Protein AF-A0A1F5AEB3-F1 (afdb_monomer)

Nearest PDB structures (foldseek):
  6hse-assembly1_A  TM=8.095E-01  e=5.120E-07  Streptomyces venezuelae ATCC 10712
  2y75-assembly1_E  TM=8.278E-01  e=8.380E-07  Bacillus subtilis
  6y45-assembly2_D  TM=7.841E-01  e=9.479E-07  Streptomyces venezuelae ATCC 10712
  4hf0-assembly1_A  TM=8.170E-01  e=9.843E-06  Escherichia coli K-12
  4chu-assembly1_A  TM=8.906E-01  e=1.087E-04  Escherichia coli K-12

pLDDT: mean 83.23, std 17.86, range [37.88, 97.69]

Secondary structure (DSSP, 8-state):
--HHHHHHHHT--HHHHHHHHHHHHHTTSEEEE-STT-EEEESS-TTS-BHHHHHHHHH-S--S---TTTTTS-TTTTT-HHHHHHHHHHHHHHHHHTT-BHHHHHSPPP----------------

Radius of gyration: 22.46 Å; Cα contacts (8 Å, |Δi|>4): 108; chains: 1; bounding box: 64×55×47 Å

Structure (mmCIF, N/CA/C/O backbone):
data_AF-A0A1F5AEB3-F1
#
_entry.id   AF-A0A1F5AEB3-F1
#
loop_
_atom_site.group_PDB
_atom_site.id
_atom_site.type_symbol
_atom_site.label_atom_id
_atom_site.label_alt_id
_atom_site.label_comp_id
_atom_site.label_asym_id
_atom_site.label_entity_i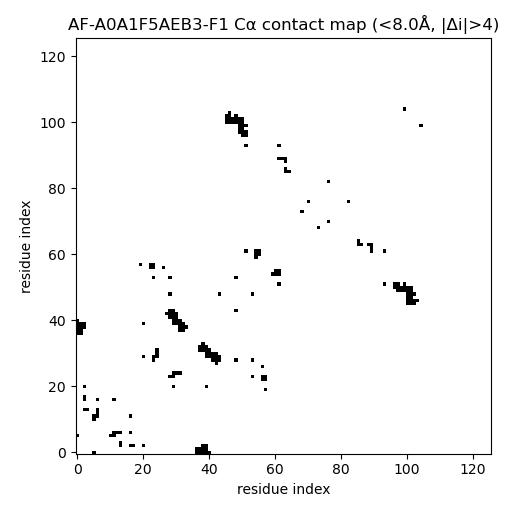d
_atom_site.label_seq_id
_atom_site.pdbx_PDB_ins_code
_atom_site.Cartn_x
_atom_site.Cartn_y
_atom_site.Cartn_z
_atom_site.occupancy
_atom_site.B_iso_or_equiv
_atom_site.auth_seq_id
_atom_site.auth_comp_id
_atom_site.auth_asym_id
_atom_site.auth_atom_id
_atom_site.pdbx_PDB_model_num
ATOM 1 N N . MET A 1 1 ? -11.407 0.855 14.690 1.00 86.69 1 MET A N 1
ATOM 2 C CA . MET A 1 1 ? -10.551 1.599 15.651 1.00 86.69 1 MET A CA 1
ATOM 3 C C . MET A 1 1 ? -10.429 3.044 15.209 1.00 86.69 1 MET A C 1
ATOM 5 O O . MET A 1 1 ? -10.316 3.284 14.011 1.00 86.69 1 MET A O 1
ATOM 9 N N . SER A 1 2 ? -10.449 3.995 16.138 1.00 92.81 2 SER A N 1
ATOM 10 C CA . SER A 1 2 ? -10.237 5.417 15.835 1.00 92.81 2 SER A CA 1
ATOM 11 C C . SER A 1 2 ? -8.775 5.727 15.482 1.00 92.81 2 SER A C 1
ATOM 13 O O . SER A 1 2 ? -7.855 4.981 15.831 1.00 92.81 2 SER A O 1
ATOM 15 N N . ALA A 1 3 ? -8.546 6.847 14.792 1.00 92.00 3 ALA A N 1
ATOM 16 C CA . ALA A 1 3 ? -7.194 7.300 14.463 1.00 92.00 3 ALA A CA 1
ATOM 17 C C . ALA A 1 3 ? -6.404 7.696 15.726 1.00 92.00 3 ALA A C 1
ATOM 19 O O . ALA A 1 3 ? -5.194 7.493 15.790 1.00 92.00 3 ALA A O 1
ATOM 20 N N . GLU A 1 4 ? -7.083 8.218 16.748 1.00 92.31 4 GLU A N 1
ATOM 21 C CA . GLU A 1 4 ? -6.519 8.580 18.050 1.00 92.31 4 GLU A CA 1
ATOM 22 C C . GLU A 1 4 ? -6.095 7.345 18.860 1.00 92.31 4 GLU A C 1
ATOM 24 O O . GLU A 1 4 ? -5.086 7.377 19.568 1.00 92.31 4 GLU A O 1
ATOM 29 N N . GLU A 1 5 ? -6.845 6.244 18.775 1.00 94.06 5 GLU A N 1
ATOM 30 C CA . GLU A 1 5 ? -6.447 4.952 19.352 1.00 94.06 5 GLU A CA 1
ATOM 31 C C . GLU A 1 5 ? -5.222 4.385 18.635 1.00 94.06 5 GLU A C 1
ATOM 33 O O . GLU A 1 5 ? -4.215 4.115 19.288 1.00 94.06 5 GLU A O 1
ATOM 38 N N . LEU A 1 6 ? -5.262 4.299 17.301 1.00 94.44 6 LEU A N 1
ATOM 39 C CA . LEU A 1 6 ? -4.143 3.787 16.505 1.00 94.44 6 LEU A CA 1
ATOM 40 C C . LEU A 1 6 ? -2.869 4.626 16.686 1.00 94.44 6 LEU A C 1
ATOM 42 O O . LEU A 1 6 ? -1.776 4.075 16.774 1.00 94.44 6 LEU A O 1
ATOM 46 N N . SER A 1 7 ? -2.988 5.954 16.786 1.00 95.81 7 SER A N 1
ATOM 47 C CA . SER A 1 7 ? -1.848 6.853 17.019 1.00 95.81 7 SER A CA 1
ATOM 48 C C . SER A 1 7 ? -1.145 6.541 18.340 1.00 95.81 7 SER A C 1
ATOM 50 O O . SER A 1 7 ? 0.086 6.471 18.378 1.00 95.81 7 SER A O 1
ATOM 52 N N . ARG A 1 8 ? -1.915 6.300 19.409 1.00 95.69 8 ARG A N 1
ATOM 53 C CA . ARG A 1 8 ? -1.378 5.939 20.729 1.00 95.69 8 ARG A CA 1
ATOM 54 C C . ARG A 1 8 ? -0.755 4.547 20.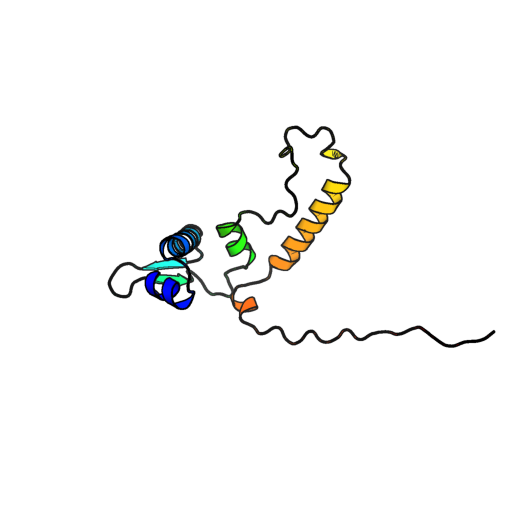732 1.00 95.69 8 ARG A C 1
ATOM 56 O O . ARG A 1 8 ? 0.341 4.385 21.261 1.00 95.69 8 ARG A O 1
ATOM 63 N N . GLU A 1 9 ? -1.429 3.569 20.135 1.00 96.44 9 GLU A N 1
ATOM 64 C CA . GLU A 1 9 ? -0.973 2.177 20.107 1.00 96.44 9 GLU A CA 1
ATOM 65 C C . GLU A 1 9 ? 0.301 2.002 19.270 1.00 96.44 9 GLU A C 1
ATOM 67 O O . GLU A 1 9 ? 1.273 1.404 19.729 1.00 96.44 9 GLU A O 1
ATOM 72 N N . LEU A 1 10 ? 0.335 2.600 18.076 1.00 95.38 10 LEU A N 1
ATOM 73 C CA . LEU A 1 10 ? 1.470 2.511 17.154 1.00 95.38 10 LEU A CA 1
ATOM 74 C C . LEU A 1 10 ? 2.586 3.515 17.470 1.00 95.38 10 LEU A C 1
ATOM 76 O O . LEU A 1 10 ? 3.657 3.442 16.871 1.00 95.38 10 LEU A O 1
ATOM 80 N N . ARG A 1 11 ? 2.349 4.456 18.395 1.00 96.88 11 ARG A N 1
ATOM 81 C CA . ARG A 1 11 ? 3.260 5.568 18.731 1.00 96.88 11 ARG A CA 1
ATOM 82 C C . ARG A 1 11 ? 3.650 6.401 17.504 1.00 96.88 11 ARG A C 1
ATOM 84 O O . ARG A 1 11 ? 4.793 6.829 17.360 1.00 96.88 11 ARG A O 1
ATOM 91 N N . ILE A 1 12 ? 2.678 6.642 16.627 1.00 96.75 12 ILE A N 1
ATOM 92 C CA . ILE A 1 12 ? 2.833 7.457 15.419 1.00 96.75 12 ILE A CA 1
ATOM 93 C C . ILE A 1 12 ? 2.121 8.795 15.643 1.00 96.75 12 ILE A C 1
ATOM 95 O O . ILE A 1 12 ? 0.958 8.778 16.058 1.00 96.75 12 ILE A O 1
ATOM 99 N N . PRO A 1 13 ? 2.748 9.954 15.352 1.00 97.69 13 PRO A N 1
ATOM 100 C CA . PRO A 1 13 ? 2.096 11.254 15.482 1.00 97.69 13 PRO A CA 1
ATOM 101 C C . PRO A 1 13 ? 0.759 11.307 14.738 1.00 97.69 13 PRO A C 1
ATOM 103 O O . PRO A 1 13 ? 0.688 10.984 13.550 1.00 97.69 13 PRO A O 1
ATOM 106 N N . TYR A 1 14 ? -0.292 11.748 15.432 1.00 95.00 14 TYR A N 1
ATOM 107 C CA . TYR A 1 14 ? -1.661 11.736 14.916 1.00 95.00 14 TYR A CA 1
ATOM 108 C C . TYR A 1 14 ? -1.817 12.369 13.522 1.00 95.00 14 TYR A C 1
ATOM 110 O O . TYR A 1 14 ? -2.413 11.718 12.664 1.00 95.00 14 TYR A O 1
ATOM 118 N N . PRO A 1 15 ? -1.256 13.564 13.222 1.00 95.69 15 PRO A N 1
ATOM 119 C CA . PRO A 1 15 ? -1.412 14.168 11.898 1.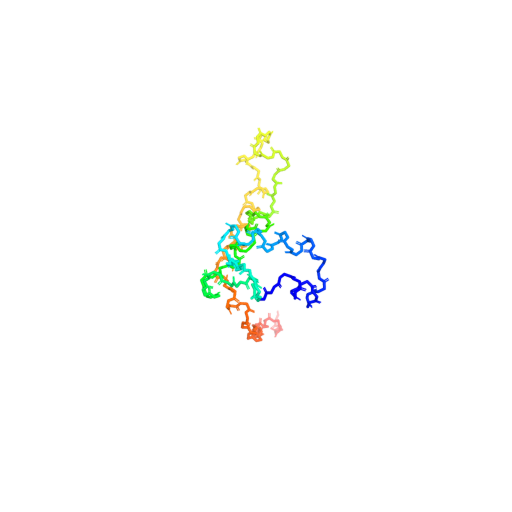00 95.69 15 PRO A CA 1
ATOM 120 C C . PRO A 1 15 ? -0.842 13.298 10.771 1.00 95.69 15 PRO A C 1
ATOM 122 O O . PRO A 1 15 ? -1.436 13.210 9.699 1.00 95.69 15 PRO A O 1
ATOM 125 N N . PHE A 1 16 ? 0.278 12.618 11.031 1.00 96.44 16 PHE A N 1
ATOM 126 C CA . PHE A 1 16 ? 0.932 11.752 10.055 1.00 96.44 16 PHE A CA 1
ATOM 127 C C . PHE A 1 16 ? 0.139 10.464 9.830 1.00 96.44 16 PHE A C 1
ATOM 129 O O . PHE A 1 16 ? -0.181 10.124 8.692 1.00 96.44 16 PHE A O 1
ATOM 136 N N . LEU A 1 17 ? -0.253 9.785 10.915 1.00 96.62 17 LEU A N 1
ATOM 137 C CA . LEU A 1 17 ? -1.073 8.580 10.817 1.00 96.62 17 LEU A CA 1
ATOM 138 C C . LEU A 1 17 ? -2.410 8.871 10.131 1.00 96.62 17 LEU A C 1
ATOM 140 O O . LEU A 1 17 ? -2.846 8.105 9.277 1.00 96.62 17 LEU A O 1
ATOM 144 N N . ARG A 1 18 ? -3.048 9.995 10.469 1.00 94.50 18 ARG A N 1
ATOM 145 C CA . ARG A 1 18 ? -4.299 10.414 9.842 1.00 94.50 18 ARG A CA 1
ATOM 146 C C . ARG A 1 18 ? -4.141 10.581 8.332 1.00 94.50 18 ARG A C 1
ATOM 148 O O . ARG A 1 18 ? -5.022 10.136 7.608 1.00 94.50 18 ARG A O 1
ATOM 155 N N . GLY A 1 19 ? -3.028 11.150 7.864 1.00 95.75 19 GLY A N 1
ATOM 156 C CA . GLY A 1 19 ? -2.718 11.232 6.434 1.00 95.75 19 GLY A CA 1
ATOM 157 C C . GLY A 1 19 ? -2.659 9.854 5.770 1.00 95.75 19 GLY A C 1
ATOM 158 O O . GLY A 1 19 ? -3.336 9.632 4.772 1.00 95.75 19 GLY A O 1
ATOM 159 N N . ILE A 1 20 ? -1.943 8.900 6.375 1.00 96.75 20 ILE A N 1
ATOM 160 C CA . ILE A 1 20 ? -1.865 7.513 5.881 1.00 96.75 20 ILE A CA 1
ATOM 161 C C . ILE A 1 20 ? -3.259 6.874 5.809 1.00 96.75 20 ILE A C 1
ATOM 163 O O . ILE A 1 20 ? -3.626 6.313 4.780 1.00 96.75 20 ILE A O 1
ATOM 167 N N . LEU A 1 21 ? -4.053 6.975 6.879 1.00 96.31 21 LEU A N 1
ATOM 168 C CA . LEU A 1 21 ? -5.396 6.387 6.940 1.00 96.31 21 LEU A CA 1
ATOM 169 C C . LEU A 1 21 ? -6.343 6.999 5.899 1.00 96.31 21 LEU A C 1
ATOM 171 O O . LEU A 1 21 ? -7.152 6.288 5.308 1.00 96.31 21 LEU A O 1
ATOM 175 N N . GLN A 1 22 ? -6.226 8.305 5.644 1.00 95.31 22 GLN A N 1
ATOM 176 C CA . GLN A 1 22 ? -6.994 8.984 4.602 1.00 95.31 22 GLN A CA 1
ATOM 177 C C . GLN A 1 22 ? -6.604 8.514 3.201 1.00 95.31 22 GLN A C 1
ATOM 179 O O . GLN A 1 22 ? -7.500 8.254 2.400 1.00 95.31 22 GLN A O 1
ATOM 184 N N . THR A 1 23 ? -5.308 8.358 2.918 1.00 97.50 23 THR A N 1
ATOM 185 C CA . THR A 1 23 ? -4.833 7.806 1.642 1.00 97.50 23 THR A CA 1
ATOM 186 C C . THR A 1 23 ? -5.362 6.391 1.431 1.00 97.50 23 THR A C 1
ATOM 188 O O . THR A 1 23 ? -5.957 6.104 0.399 1.00 97.50 23 THR A O 1
ATOM 191 N N . LEU A 1 24 ? -5.238 5.518 2.434 1.00 97.25 24 LEU A N 1
ATOM 192 C CA . LEU A 1 24 ? -5.739 4.144 2.341 1.00 97.25 24 LEU A CA 1
ATOM 193 C C . LEU A 1 24 ? -7.267 4.079 2.174 1.00 97.25 24 LEU A C 1
ATOM 195 O O . LEU A 1 24 ? -7.766 3.197 1.481 1.00 97.25 24 LEU A O 1
ATOM 199 N N . ASN A 1 25 ? -8.015 5.008 2.777 1.00 96.69 25 ASN A N 1
ATOM 200 C CA . ASN A 1 25 ? -9.459 5.114 2.568 1.00 96.69 25 ASN A CA 1
ATOM 201 C C . ASN A 1 25 ? -9.806 5.602 1.152 1.00 96.69 25 ASN A C 1
ATOM 203 O O . ASN A 1 25 ? -10.743 5.099 0.544 1.00 96.69 25 ASN A O 1
ATOM 207 N N . ALA 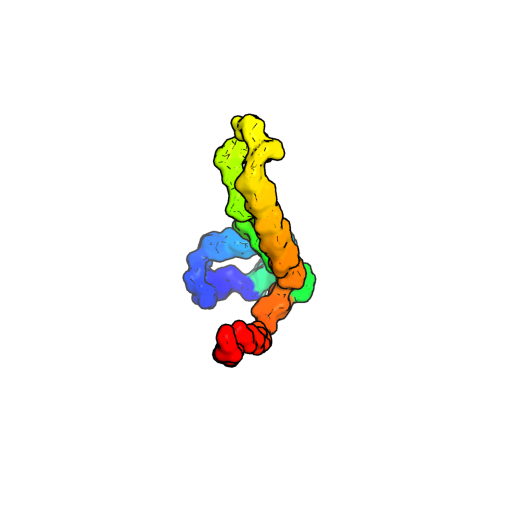A 1 26 ? -9.063 6.571 0.614 1.00 96.19 26 ALA A N 1
ATOM 208 C CA . ALA A 1 26 ? -9.268 7.062 -0.750 1.00 96.19 26 ALA A CA 1
ATOM 209 C C . ALA A 1 26 ? -8.999 5.977 -1.810 1.00 96.19 26 ALA A C 1
ATOM 211 O O . ALA A 1 26 ? -9.715 5.906 -2.803 1.00 96.19 26 ALA A O 1
ATOM 212 N N . GLU A 1 27 ? -8.027 5.101 -1.557 1.00 96.50 27 GLU A N 1
ATOM 213 C CA . GLU A 1 27 ? -7.684 3.957 -2.414 1.00 96.50 27 GLU A CA 1
ATOM 214 C C . GLU A 1 27 ? -8.587 2.725 -2.178 1.00 96.50 27 GLU A C 1
ATOM 216 O O . GLU A 1 27 ? -8.349 1.656 -2.738 1.00 96.50 27 GLU A O 1
ATOM 221 N N . GLY A 1 28 ? -9.626 2.841 -1.339 1.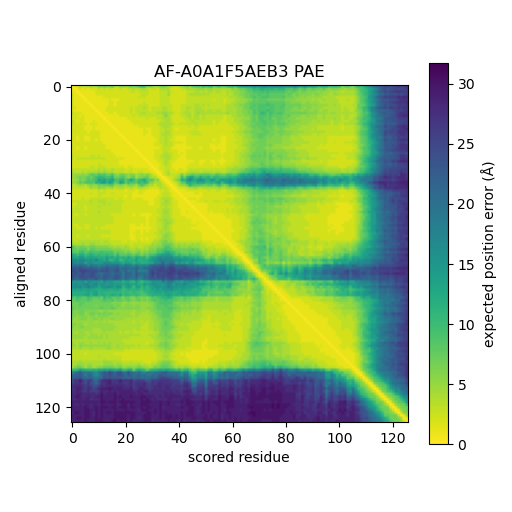00 96.00 28 GLY A N 1
ATOM 222 C CA . GLY A 1 28 ? -10.594 1.765 -1.089 1.00 96.00 28 GLY A CA 1
ATOM 223 C C . GLY A 1 28 ? -10.036 0.570 -0.309 1.00 96.00 28 GLY A C 1
ATOM 224 O O . GLY A 1 28 ? -10.590 -0.526 -0.373 1.00 96.00 28 GLY A O 1
ATOM 225 N N . ILE A 1 29 ? -8.926 0.753 0.413 1.00 97.31 29 ILE A N 1
ATOM 226 C CA . ILE A 1 29 ? -8.332 -0.274 1.285 1.00 97.31 29 ILE A CA 1
ATOM 227 C C . ILE A 1 29 ? -9.003 -0.250 2.663 1.00 97.31 29 ILE A C 1
ATOM 229 O O . ILE A 1 29 ? -9.194 -1.297 3.289 1.00 97.31 29 ILE A O 1
ATOM 233 N N . LEU A 1 30 ? -9.364 0.945 3.136 1.00 97.38 30 LEU A N 1
ATOM 234 C CA . LEU A 1 30 ? -10.071 1.158 4.395 1.00 97.38 30 LEU A CA 1
ATOM 235 C C . LEU A 1 30 ? -11.425 1.824 4.162 1.00 97.38 30 LEU A C 1
ATOM 237 O O . LEU A 1 30 ? -11.550 2.680 3.295 1.00 97.38 30 LEU A O 1
ATOM 241 N N . ASP A 1 31 ? -12.382 1.502 5.022 1.00 96.06 31 ASP A N 1
ATOM 242 C CA . ASP A 1 31 ? -13.592 2.291 5.215 1.00 96.06 31 ASP A CA 1
ATOM 243 C C . ASP A 1 31 ? -13.446 3.181 6.445 1.00 96.06 31 ASP A C 1
ATOM 245 O O . ASP A 1 31 ? -12.788 2.816 7.426 1.00 96.06 31 ASP A O 1
ATOM 249 N N . SER A 1 32 ? -14.102 4.341 6.412 1.00 94.50 32 SER A N 1
ATOM 250 C CA . SER A 1 32 ? -14.159 5.277 7.532 1.00 94.50 32 SER A CA 1
ATOM 251 C C . SER A 1 32 ? -15.589 5.503 8.010 1.00 94.50 32 SER A C 1
ATOM 253 O O . SER A 1 32 ? -16.512 5.758 7.238 1.00 94.50 32 SER A O 1
ATOM 255 N N . PHE A 1 33 ? -15.762 5.461 9.327 1.00 93.31 33 PHE A N 1
ATOM 256 C CA . PHE A 1 33 ? -17.045 5.622 9.999 1.00 93.31 33 PHE A CA 1
ATOM 257 C C . PHE A 1 33 ? -17.007 6.868 10.879 1.00 93.31 33 PHE A C 1
ATOM 259 O O . PHE A 1 33 ? -16.075 7.064 11.662 1.00 93.31 33 PHE A O 1
ATOM 266 N N . LYS A 1 34 ? -18.025 7.724 10.754 1.00 86.69 34 LYS A N 1
ATOM 267 C CA . LYS A 1 34 ? -18.179 8.941 11.565 1.00 86.69 34 LYS A CA 1
ATOM 268 C C . LYS A 1 34 ? -19.005 8.660 12.824 1.00 86.69 34 LYS A C 1
ATOM 270 O O . LYS A 1 34 ? -19.801 7.730 12.856 1.00 86.69 34 LYS A O 1
ATOM 275 N N . GLY A 1 35 ? -18.869 9.531 13.824 1.00 83.25 35 GLY A N 1
ATOM 276 C CA . GLY A 1 35 ? -19.679 9.508 15.046 1.00 83.25 35 GLY A CA 1
ATOM 277 C C . GLY A 1 35 ? -18.958 8.917 16.258 1.00 83.25 35 GLY A C 1
ATOM 278 O O . GLY A 1 35 ? -17.765 8.617 16.222 1.00 83.25 35 GLY A O 1
ATOM 279 N N . LYS A 1 36 ? -19.691 8.792 17.3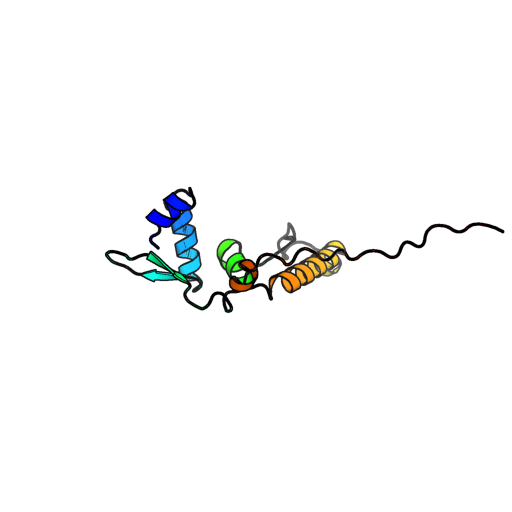68 1.00 75.81 36 LYS A N 1
ATOM 280 C CA . LYS A 1 36 ? -19.176 8.252 18.632 1.00 75.81 36 LYS A CA 1
ATOM 281 C C . LYS A 1 36 ? -18.848 6.765 18.448 1.00 75.81 36 LYS A C 1
ATOM 283 O O . LYS A 1 36 ? -19.741 5.985 18.143 1.00 75.81 36 LYS A O 1
ATOM 288 N N . GLY A 1 37 ? -17.577 6.393 18.611 1.00 71.44 37 GLY A N 1
ATOM 289 C CA . GLY A 1 37 ? -17.086 5.042 18.292 1.00 71.44 37 GLY A CA 1
ATOM 290 C C . GLY A 1 37 ? -16.737 4.826 16.813 1.00 71.44 37 GLY A C 1
ATOM 291 O O . GLY A 1 37 ? -16.500 3.693 16.404 1.00 71.44 37 GLY A O 1
ATOM 292 N N . GLY A 1 38 ? -16.703 5.898 16.013 1.00 84.69 38 GLY A N 1
ATOM 293 C CA . GLY A 1 38 ? -16.216 5.867 14.638 1.00 84.69 38 GLY A CA 1
ATOM 294 C C . GLY A 1 38 ? -14.723 5.538 14.535 1.00 84.69 38 GLY A C 1
ATOM 295 O O . GLY A 1 38 ? -13.998 5.441 15.528 1.00 84.69 38 GLY A O 1
ATOM 296 N N . GLY A 1 39 ? -14.243 5.365 13.309 1.00 91.50 39 GLY A N 1
ATOM 297 C CA . GLY A 1 39 ? -12.866 4.970 13.050 1.00 91.50 39 GLY A CA 1
ATOM 298 C C . GLY A 1 39 ? -12.695 4.331 11.684 1.00 91.50 39 GLY A C 1
ATOM 299 O O . GLY A 1 39 ? -13.499 4.565 10.789 1.00 91.50 39 GLY A O 1
ATOM 300 N N . PHE A 1 40 ? -11.651 3.522 11.547 1.00 95.12 40 PHE A N 1
ATOM 301 C CA . PHE A 1 40 ? -11.319 2.811 10.322 1.00 95.12 40 PHE A CA 1
ATOM 302 C C . PHE A 1 40 ? -11.494 1.299 10.485 1.00 95.12 40 PHE A C 1
ATOM 304 O O . PHE A 1 40 ? -11.273 0.755 11.580 1.00 95.12 40 PHE A O 1
ATOM 311 N N . ALA A 1 41 ? -11.866 0.644 9.388 1.00 95.06 41 ALA A N 1
ATOM 312 C CA . ALA A 1 41 ? -11.880 -0.808 9.216 1.00 95.06 41 ALA A CA 1
ATOM 313 C C . ALA A 1 41 ? -11.371 -1.169 7.811 1.00 95.06 41 ALA A C 1
ATOM 315 O O . ALA A 1 41 ? -11.330 -0.305 6.941 1.00 95.06 41 ALA A O 1
ATOM 316 N N . LEU A 1 42 ? -10.979 -2.426 7.585 1.00 96.56 42 LEU A N 1
ATOM 317 C CA . LEU A 1 42 ? -10.692 -2.902 6.228 1.00 96.56 42 LEU A CA 1
ATOM 318 C C . LEU A 1 42 ? -11.979 -2.850 5.397 1.00 96.56 42 LEU A C 1
ATOM 320 O O . LEU A 1 42 ? -13.013 -3.320 5.865 1.00 96.56 42 LEU A O 1
ATOM 324 N N . ALA A 1 43 ? -11.898 -2.323 4.175 1.00 96.75 43 ALA A N 1
ATOM 325 C CA . ALA A 1 43 ? -13.052 -2.235 3.273 1.00 96.75 43 ALA A CA 1
ATOM 326 C C . ALA A 1 43 ? -13.466 -3.601 2.686 1.00 96.75 43 ALA A C 1
ATOM 328 O O . ALA A 1 43 ? -14.555 -3.762 2.142 1.00 96.75 43 ALA A O 1
ATOM 329 N N . ARG A 1 44 ? -12.578 -4.600 2.767 1.00 96.31 44 ARG A N 1
ATOM 330 C CA . ARG A 1 44 ? -12.773 -5.963 2.250 1.00 96.31 44 ARG A CA 1
ATOM 331 C C . ARG A 1 44 ? -11.938 -6.981 3.030 1.00 96.31 44 ARG A C 1
ATOM 333 O O . ARG A 1 44 ? -11.155 -6.599 3.905 1.00 96.31 44 ARG A O 1
ATOM 340 N N . SER A 1 45 ? -12.097 -8.270 2.728 1.00 96.75 45 SER A N 1
ATOM 341 C CA . SER A 1 45 ? -11.391 -9.343 3.442 1.00 96.75 45 SER A CA 1
ATOM 342 C C . SER A 1 45 ? -9.867 -9.197 3.295 1.00 96.75 45 SER A C 1
ATOM 344 O O . SER A 1 45 ? -9.398 -8.845 2.210 1.00 96.75 45 SER A O 1
ATOM 346 N N . PRO A 1 46 ? -9.045 -9.490 4.324 1.00 96.19 46 PRO A N 1
ATOM 347 C CA . PRO A 1 46 ? -7.584 -9.401 4.214 1.00 96.19 46 PRO A CA 1
ATOM 348 C C . PRO A 1 46 ? -6.981 -10.356 3.163 1.00 96.19 46 PRO A C 1
ATOM 350 O O . PRO A 1 46 ? -5.842 -10.158 2.740 1.00 96.19 46 PRO A O 1
ATOM 353 N N . GLU A 1 47 ? -7.719 -11.377 2.724 1.00 96.75 47 GLU A N 1
ATOM 354 C CA . GLU A 1 47 ? -7.391 -12.266 1.602 1.00 96.75 47 GLU A CA 1
ATOM 355 C C . GLU A 1 47 ? -7.526 -11.583 0.235 1.00 96.75 47 GLU A C 1
ATOM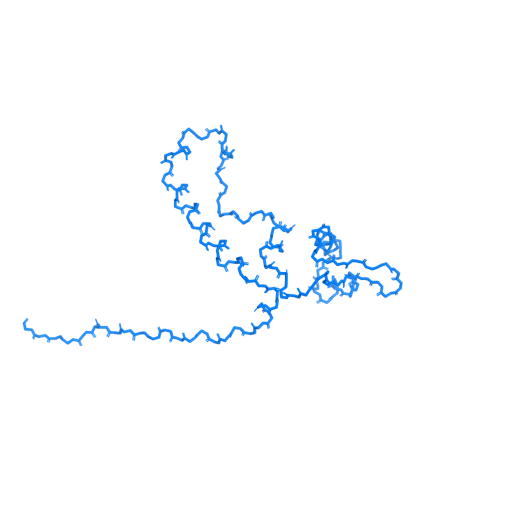 357 O O . GLU A 1 47 ? -6.904 -12.024 -0.725 1.00 96.75 47 GLU A O 1
ATOM 362 N N . GLU A 1 48 ? -8.307 -10.508 0.147 1.00 96.50 48 GLU A N 1
ATOM 363 C CA . GLU A 1 48 ? -8.578 -9.751 -1.082 1.00 96.50 48 GLU A CA 1
ATOM 364 C C . GLU A 1 48 ? -7.763 -8.451 -1.153 1.00 96.50 48 GLU A C 1
ATOM 366 O O . GLU A 1 48 ? -7.854 -7.693 -2.118 1.00 96.50 48 GLU A O 1
ATOM 371 N N . ILE A 1 49 ? -6.973 -8.151 -0.118 1.00 96.88 49 ILE A N 1
ATOM 372 C CA . ILE A 1 49 ? -6.098 -6.979 -0.081 1.00 96.88 49 ILE A CA 1
ATOM 373 C C . ILE A 1 49 ? -4.673 -7.440 -0.350 1.00 96.88 49 ILE A C 1
ATOM 375 O O . ILE A 1 49 ? -4.047 -8.083 0.498 1.00 96.88 49 ILE A O 1
ATOM 379 N N . TYR A 1 50 ? -4.153 -7.095 -1.526 1.00 95.94 50 TYR A N 1
ATOM 380 C CA . TYR A 1 50 ? -2.793 -7.438 -1.911 1.00 95.94 50 TYR A CA 1
ATOM 381 C C . TYR A 1 50 ? -1.795 -6.426 -1.348 1.00 95.94 50 TYR A C 1
ATOM 383 O O . TYR A 1 50 ? -2.047 -5.223 -1.290 1.00 95.94 50 TYR A O 1
ATOM 391 N N . LEU A 1 51 ? -0.612 -6.909 -0.974 1.00 95.12 51 LEU A N 1
ATOM 392 C CA . LEU A 1 51 ? 0.492 -6.073 -0.507 1.00 95.12 51 LEU A CA 1
ATOM 393 C C . LEU A 1 51 ? 0.893 -5.037 -1.567 1.00 95.12 51 LEU A C 1
ATOM 395 O O . LEU A 1 51 ? 1.227 -3.903 -1.230 1.00 95.12 51 LEU A O 1
ATOM 399 N N . ALA A 1 52 ? 0.813 -5.410 -2.847 1.00 94.25 52 ALA A N 1
ATOM 400 C CA . ALA A 1 52 ? 1.060 -4.499 -3.958 1.00 94.25 52 ALA A CA 1
ATOM 401 C C . ALA A 1 52 ? 0.100 -3.295 -3.960 1.00 94.25 52 ALA A C 1
ATOM 403 O O . ALA A 1 52 ? 0.548 -2.187 -4.242 1.00 94.25 52 ALA A O 1
ATOM 404 N N . ASP A 1 53 ? -1.174 -3.481 -3.597 1.00 94.50 53 ASP A N 1
ATOM 405 C CA . ASP A 1 53 ? -2.161 -2.392 -3.534 1.00 94.50 53 ASP A CA 1
ATOM 406 C C . ASP A 1 53 ? -1.774 -1.377 -2.452 1.00 94.50 53 ASP A C 1
ATOM 408 O O . ASP A 1 53 ? -1.760 -0.174 -2.695 1.00 94.50 53 ASP A O 1
ATOM 412 N N . VAL A 1 54 ? -1.367 -1.867 -1.276 1.00 95.56 54 VAL A N 1
ATOM 413 C CA . VAL A 1 54 ? -0.930 -1.022 -0.153 1.00 95.56 54 VAL A CA 1
ATOM 414 C C . VAL A 1 54 ? 0.344 -0.246 -0.495 1.00 95.56 54 VAL A C 1
ATOM 416 O O . VAL A 1 54 ? 0.447 0.941 -0.187 1.00 95.56 54 VAL A O 1
ATOM 419 N N . ILE A 1 55 ? 1.320 -0.897 -1.139 1.00 94.50 55 ILE A N 1
ATOM 420 C CA . ILE A 1 55 ? 2.552 -0.227 -1.578 1.00 94.50 55 ILE A CA 1
ATOM 421 C C . ILE A 1 55 ? 2.222 0.852 -2.610 1.00 94.50 55 ILE A C 1
ATOM 423 O O . ILE A 1 55 ? 2.675 1.984 -2.458 1.00 94.50 55 ILE A O 1
ATOM 427 N N . ASN A 1 56 ? 1.394 0.530 -3.607 1.00 93.69 56 ASN A N 1
ATOM 428 C CA . ASN A 1 56 ? 0.995 1.482 -4.640 1.00 93.69 56 ASN A CA 1
ATOM 429 C C . ASN A 1 56 ? 0.247 2.687 -4.055 1.00 93.69 56 ASN A C 1
ATOM 431 O O . ASN A 1 56 ? 0.554 3.816 -4.430 1.00 93.69 56 ASN A O 1
ATOM 435 N N . ALA A 1 57 ? -0.661 2.466 -3.103 1.00 95.44 57 ALA A N 1
ATOM 436 C CA . ALA A 1 57 ? -1.411 3.524 -2.430 1.00 95.44 57 ALA A CA 1
ATOM 437 C C . ALA A 1 57 ? -0.506 4.519 -1.683 1.00 95.44 57 ALA A C 1
ATOM 439 O O . ALA A 1 57 ? -0.767 5.719 -1.672 1.00 95.44 57 ALA A O 1
ATOM 440 N N . LEU A 1 58 ? 0.559 4.031 -1.037 1.00 94.56 58 LEU A N 1
ATOM 441 C CA . LEU A 1 58 ? 1.397 4.852 -0.155 1.00 94.56 58 LEU A CA 1
ATOM 442 C C . LEU A 1 58 ? 2.666 5.397 -0.821 1.00 94.56 58 LEU A C 1
ATOM 444 O O . LEU A 1 58 ? 3.138 6.466 -0.441 1.00 94.56 58 LEU A O 1
ATOM 448 N N . GLN A 1 59 ? 3.246 4.658 -1.766 1.00 90.44 59 GLN A N 1
ATOM 449 C CA . GLN A 1 59 ? 4.549 4.960 -2.376 1.00 90.44 59 GLN A CA 1
ATOM 450 C C . GLN A 1 59 ? 4.469 5.133 -3.898 1.00 90.44 59 GLN A C 1
ATOM 452 O O . GLN A 1 59 ? 5.432 5.590 -4.511 1.00 90.44 59 GLN A O 1
ATOM 457 N N . GLY A 1 60 ? 3.338 4.785 -4.514 1.00 89.38 60 GLY A N 1
ATOM 458 C CA . GLY A 1 60 ? 3.211 4.688 -5.962 1.00 89.38 60 GLY A CA 1
ATOM 459 C C . GLY A 1 60 ? 3.759 3.369 -6.525 1.00 89.38 60 GLY A C 1
ATOM 460 O O . GLY A 1 60 ? 4.084 2.446 -5.774 1.00 89.38 60 GLY A O 1
ATOM 461 N N . PRO A 1 61 ? 3.844 3.255 -7.863 1.00 86.56 61 PRO A N 1
ATOM 462 C CA . PRO A 1 61 ? 4.245 2.025 -8.534 1.00 86.56 61 PRO A CA 1
ATOM 463 C C . PRO A 1 61 ? 5.600 1.502 -8.054 1.00 86.56 61 PRO A C 1
ATOM 465 O O . PRO A 1 61 ? 6.572 2.254 -7.985 1.00 86.56 61 PRO A O 1
ATOM 468 N N . VAL A 1 62 ? 5.691 0.191 -7.814 1.00 82.56 62 VAL A N 1
ATOM 469 C CA . VAL A 1 62 ? 6.959 -0.472 -7.473 1.00 82.56 62 VAL A CA 1
ATOM 470 C C . VAL A 1 62 ? 7.967 -0.276 -8.609 1.00 82.56 62 VAL A C 1
ATOM 472 O O . VAL A 1 62 ? 7.881 -0.912 -9.663 1.00 82.56 62 VAL A O 1
ATOM 475 N N . SER A 1 63 ? 8.935 0.608 -8.378 1.00 82.81 63 SER A N 1
ATOM 476 C CA . SER A 1 63 ? 9.986 0.959 -9.327 1.00 82.81 63 SER A CA 1
ATOM 477 C C . SER A 1 63 ? 11.350 0.813 -8.668 1.00 82.81 63 SER A C 1
ATOM 479 O O . SER A 1 63 ? 11.624 1.443 -7.650 1.00 82.81 63 SER A O 1
ATOM 481 N N . LEU A 1 64 ? 12.220 -0.026 -9.236 1.00 79.81 64 LEU A N 1
ATOM 482 C CA . LEU A 1 64 ? 13.575 -0.220 -8.704 1.00 79.81 64 LEU A CA 1
ATOM 483 C C . LEU A 1 64 ? 14.519 0.910 -9.095 1.00 79.81 64 LEU A C 1
ATOM 485 O O . LEU A 1 64 ? 15.531 1.147 -8.436 1.00 79.81 64 LEU A O 1
ATOM 489 N N . THR A 1 65 ? 14.270 1.549 -10.232 1.00 76.25 65 THR A N 1
ATOM 490 C CA . THR A 1 65 ? 15.176 2.565 -10.752 1.00 76.25 65 THR A CA 1
ATOM 491 C C . THR A 1 65 ? 14.391 3.545 -11.597 1.00 76.25 65 THR A C 1
ATOM 493 O O . THR A 1 65 ? 13.883 3.198 -12.662 1.00 76.25 65 THR A O 1
ATOM 496 N N . GLU A 1 66 ? 14.354 4.799 -11.165 1.00 70.56 66 GLU A N 1
ATOM 497 C CA . GLU A 1 66 ? 13.994 5.886 -12.063 1.00 70.56 66 GLU A CA 1
ATOM 498 C C . GLU A 1 66 ? 15.220 6.250 -12.903 1.00 70.56 66 GLU A C 1
ATOM 500 O O . GLU A 1 66 ? 16.294 6.553 -12.379 1.00 70.56 66 GLU A O 1
ATOM 505 N N . CYS A 1 67 ? 15.093 6.220 -14.232 1.00 75.81 67 CYS A N 1
ATOM 506 C CA . CYS A 1 67 ? 16.121 6.820 -15.073 1.00 75.81 67 CYS A CA 1
ATOM 507 C C . CYS A 1 67 ? 16.198 8.318 -14.752 1.00 75.81 67 CYS A C 1
ATOM 509 O O . CYS A 1 67 ? 15.181 9.005 -14.835 1.00 75.81 67 CYS A O 1
ATOM 511 N N . ILE A 1 68 ? 17.404 8.829 -14.488 1.00 65.19 68 ILE A N 1
ATOM 512 C CA . ILE A 1 68 ? 17.669 10.237 -14.123 1.00 65.19 68 ILE A CA 1
ATOM 513 C C . ILE A 1 68 ? 16.993 11.224 -15.097 1.00 65.19 68 ILE A C 1
ATOM 515 O O . ILE A 1 68 ? 16.491 12.268 -14.699 1.00 65.19 68 ILE A O 1
ATOM 519 N N . PHE A 1 69 ? 16.903 10.859 -16.378 1.00 60.53 69 PHE A N 1
ATOM 520 C CA . PHE A 1 69 ? 16.320 11.686 -17.438 1.00 60.53 69 PHE A CA 1
ATOM 521 C C . PHE A 1 69 ? 14.816 11.472 -17.689 1.00 60.53 69 PHE A C 1
ATOM 523 O O . PHE A 1 69 ? 14.313 11.937 -18.715 1.00 60.53 69 PHE A O 1
ATOM 530 N N . ARG A 1 70 ? 14.112 10.724 -16.822 1.00 58.94 70 ARG A N 1
ATOM 531 C CA . ARG A 1 70 ? 12.664 10.431 -16.901 1.00 58.94 70 ARG A CA 1
ATOM 532 C C . ARG A 1 70 ? 12.160 10.225 -18.331 1.00 58.94 70 ARG A C 1
ATOM 534 O O . ARG A 1 70 ? 11.313 10.965 -18.823 1.00 58.94 70 ARG A O 1
ATOM 541 N N . SER A 1 71 ? 12.739 9.243 -19.018 1.00 59.06 71 SER A N 1
ATOM 542 C CA . SER A 1 71 ? 12.375 8.804 -20.378 1.00 59.06 71 SER A CA 1
ATOM 543 C C . SER A 1 71 ? 12.522 9.827 -21.515 1.00 59.06 71 SER A C 1
ATOM 545 O O . SER A 1 71 ? 12.510 9.414 -22.669 1.00 59.06 71 SER A O 1
ATOM 547 N N . LYS A 1 72 ? 12.653 11.130 -21.234 1.00 62.84 72 LYS A N 1
ATOM 548 C CA . LYS A 1 72 ? 12.502 12.195 -22.239 1.00 62.84 72 LYS A CA 1
ATOM 549 C C . LYS A 1 72 ? 13.815 12.652 -22.868 1.00 62.84 72 LYS A C 1
ATOM 551 O O . LYS A 1 72 ? 13.786 13.159 -23.980 1.00 62.84 72 LYS A O 1
ATOM 556 N N . VAL A 1 73 ? 14.948 12.477 -22.183 1.00 69.12 73 VAL A N 1
ATOM 557 C CA . VAL A 1 73 ? 16.217 13.117 -22.597 1.00 69.12 73 VAL A CA 1
ATOM 558 C C . VAL A 1 73 ? 17.369 12.124 -22.779 1.00 69.12 73 VAL A C 1
ATOM 560 O O . VAL A 1 73 ? 18.431 12.507 -23.242 1.00 69.12 73 VAL A O 1
ATOM 563 N N . CYS A 1 74 ? 17.196 10.837 -22.458 1.00 80.44 74 CYS A N 1
ATOM 564 C CA . CYS A 1 74 ? 18.283 9.859 -22.579 1.00 80.44 74 CYS A CA 1
ATOM 565 C C . CYS A 1 74 ? 18.389 9.318 -24.020 1.00 80.44 74 CYS A C 1
ATOM 567 O O . CYS A 1 74 ? 17.543 8.506 -24.410 1.00 80.44 74 CYS A O 1
ATOM 569 N N . PRO A 1 75 ? 19.437 9.665 -24.796 1.00 79.06 75 PRO A N 1
ATOM 570 C CA . PRO A 1 75 ? 19.565 9.213 -26.186 1.00 79.06 75 PRO A CA 1
ATOM 571 C C . PRO A 1 75 ? 19.767 7.693 -26.281 1.00 79.06 75 PRO A C 1
ATOM 573 O O . PRO A 1 75 ? 19.309 7.046 -27.217 1.00 79.06 75 PRO A O 1
ATOM 576 N N . GLY A 1 76 ? 20.408 7.105 -25.265 1.00 82.06 76 GLY A N 1
ATOM 577 C CA . GLY A 1 76 ? 20.691 5.673 -25.173 1.00 82.06 76 GLY A CA 1
ATOM 578 C C . GLY A 1 76 ? 19.583 4.835 -24.535 1.00 82.06 76 GLY A C 1
ATOM 579 O O . GLY A 1 76 ? 19.815 3.669 -24.237 1.00 82.06 76 GLY A O 1
ATOM 580 N N . ILE A 1 77 ? 18.382 5.371 -24.283 1.00 81.94 77 ILE A N 1
ATOM 581 C CA . ILE A 1 77 ? 17.358 4.645 -23.508 1.00 81.94 77 ILE A CA 1
ATOM 582 C C . ILE A 1 77 ? 16.944 3.305 -24.136 1.00 81.94 77 ILE A C 1
ATOM 584 O O . ILE A 1 77 ? 16.647 2.349 -23.419 1.00 81.94 77 ILE A O 1
ATOM 588 N N . ARG A 1 78 ? 16.950 3.220 -25.473 1.00 80.81 78 ARG A N 1
ATOM 589 C CA . ARG A 1 78 ? 16.596 2.001 -26.216 1.00 80.81 78 ARG A CA 1
ATOM 590 C C . ARG A 1 78 ? 17.704 0.946 -26.193 1.00 80.81 78 ARG A C 1
ATOM 592 O O . ARG A 1 78 ? 17.402 -0.236 -26.302 1.00 80.81 78 ARG A O 1
ATOM 599 N N . THR A 1 79 ? 18.960 1.362 -26.038 1.00 87.38 79 THR A N 1
ATOM 600 C CA . THR A 1 79 ? 20.145 0.492 -26.105 1.00 87.38 79 THR A CA 1
ATOM 601 C C . THR A 1 79 ? 20.832 0.298 -24.753 1.00 87.38 79 THR A C 1
ATOM 603 O O . THR A 1 79 ? 21.769 -0.488 -24.662 1.00 87.38 79 THR A O 1
ATOM 606 N N . CYS A 1 80 ? 20.365 0.969 -23.694 1.00 86.31 80 CYS A N 1
ATOM 607 C CA . CYS A 1 80 ? 20.950 0.937 -22.356 1.00 86.31 80 CYS A CA 1
ATOM 608 C C . CYS A 1 80 ? 20.917 -0.485 -21.752 1.00 86.31 80 CYS A C 1
ATOM 610 O O . CYS A 1 80 ? 19.835 -0.969 -21.391 1.00 86.31 80 CYS A O 1
ATOM 612 N N . PRO A 1 81 ? 22.078 -1.145 -21.560 1.00 88.19 81 PRO A N 1
ATOM 613 C CA . PRO A 1 81 ? 22.129 -2.490 -20.986 1.00 88.19 81 PRO A CA 1
ATOM 614 C C . PRO A 1 81 ? 21.635 -2.521 -19.537 1.00 88.19 81 PRO A C 1
ATOM 616 O O . PRO A 1 81 ? 20.936 -3.452 -19.140 1.00 88.19 81 PRO A O 1
ATOM 619 N N . LEU A 1 82 ? 21.930 -1.465 -18.768 1.00 87.00 82 LEU A N 1
ATOM 620 C CA . LEU A 1 82 ? 21.489 -1.338 -17.380 1.00 87.00 82 LEU A CA 1
ATOM 621 C C . LEU A 1 82 ? 19.961 -1.312 -17.282 1.00 87.00 82 LEU A C 1
ATOM 623 O O . LEU A 1 82 ? 19.405 -2.044 -16.473 1.00 87.00 82 LEU A O 1
ATOM 627 N N . ARG A 1 83 ? 19.279 -0.554 -18.155 1.00 86.25 83 ARG A N 1
ATOM 628 C CA . ARG A 1 83 ? 17.809 -0.495 -18.190 1.00 86.25 83 ARG A CA 1
ATOM 629 C C . ARG A 1 83 ? 17.194 -1.870 -18.431 1.00 86.25 83 ARG A C 1
ATOM 631 O O . ARG A 1 83 ? 16.203 -2.214 -17.800 1.00 86.25 83 ARG A O 1
ATOM 638 N N . LYS A 1 84 ? 17.769 -2.668 -19.334 1.00 86.50 84 LYS A N 1
ATOM 639 C CA . LYS A 1 84 ? 17.285 -4.032 -19.591 1.00 86.50 84 LYS A CA 1
ATOM 640 C C . LYS A 1 84 ? 17.388 -4.907 -18.338 1.00 86.50 84 LYS A C 1
ATOM 642 O O . LYS A 1 84 ? 16.460 -5.653 -18.038 1.00 86.50 84 LYS A O 1
ATOM 647 N N . ILE A 1 85 ? 18.503 -4.810 -17.613 1.00 89.75 85 ILE A N 1
ATOM 648 C CA . ILE A 1 85 ? 18.729 -5.574 -16.381 1.00 89.75 85 ILE A CA 1
ATOM 649 C C . ILE A 1 85 ? 17.773 -5.109 -15.277 1.00 89.75 85 ILE A C 1
ATOM 651 O O . ILE A 1 85 ? 17.113 -5.943 -14.663 1.00 89.75 85 ILE A O 1
ATOM 655 N N . THR A 1 86 ? 17.650 -3.801 -15.045 1.00 88.31 86 THR A N 1
ATOM 656 C CA . THR A 1 86 ? 16.811 -3.262 -13.965 1.00 88.31 86 THR A CA 1
ATOM 657 C C . THR A 1 86 ? 15.323 -3.485 -14.208 1.00 88.31 86 THR A C 1
ATOM 659 O O . THR A 1 86 ? 14.621 -3.830 -13.263 1.00 88.31 86 THR A O 1
ATOM 662 N N . LEU A 1 87 ? 14.846 -3.392 -15.457 1.00 87.75 87 LEU A N 1
ATOM 663 C CA . LEU A 1 87 ? 13.463 -3.748 -15.797 1.00 87.75 87 LEU A CA 1
ATOM 664 C C . LEU A 1 87 ? 13.166 -5.212 -15.479 1.00 87.75 87 LEU A C 1
ATOM 666 O O . LEU A 1 87 ? 12.175 -5.496 -14.817 1.00 87.75 87 LEU A O 1
ATOM 670 N N . LYS A 1 88 ? 14.061 -6.129 -15.858 1.00 90.44 88 LYS A N 1
ATOM 671 C CA . LYS A 1 88 ? 13.902 -7.552 -15.536 1.00 90.44 88 LYS A CA 1
ATOM 672 C C . LYS A 1 88 ? 13.891 -7.801 -14.023 1.00 90.44 88 LYS A C 1
ATOM 674 O O . LYS A 1 88 ? 13.111 -8.610 -13.530 1.00 90.44 88 LYS A O 1
ATOM 679 N N . LEU A 1 89 ? 14.753 -7.115 -13.270 1.00 91.69 89 LEU A N 1
ATOM 680 C CA . LEU A 1 89 ? 14.762 -7.211 -11.807 1.00 91.69 89 LEU A CA 1
ATOM 681 C C . LEU A 1 89 ? 13.461 -6.680 -11.197 1.00 91.69 89 LEU A C 1
ATOM 683 O O . LEU A 1 89 ? 12.936 -7.285 -10.266 1.00 91.69 89 LEU A O 1
ATOM 687 N N . GLN A 1 90 ? 12.929 -5.583 -11.734 1.00 90.75 90 GLN A N 1
ATOM 688 C CA . GLN A 1 90 ? 11.678 -4.995 -11.274 1.00 90.75 90 GLN A CA 1
ATOM 689 C C . GLN A 1 90 ? 10.493 -5.910 -11.573 1.00 90.75 90 GLN A C 1
ATOM 691 O O . GLN A 1 90 ? 9.664 -6.119 -10.696 1.00 90.75 90 GLN A O 1
ATOM 696 N N . GLU A 1 91 ? 10.433 -6.495 -12.770 1.00 91.06 91 GLU A N 1
ATOM 697 C CA . GLU A 1 91 ? 9.415 -7.485 -13.136 1.00 91.06 91 GLU A CA 1
ATOM 698 C C . GLU A 1 91 ? 9.421 -8.669 -12.168 1.00 91.06 91 GLU A C 1
ATOM 700 O O . GLU A 1 91 ? 8.368 -9.045 -11.657 1.00 91.06 91 GLU A O 1
ATOM 705 N N . ASN A 1 92 ? 10.605 -9.201 -11.849 1.00 93.94 92 ASN A N 1
ATOM 706 C CA . ASN A 1 92 ? 10.745 -10.287 -10.881 1.00 93.94 92 ASN A CA 1
ATOM 707 C C . ASN A 1 92 ? 10.285 -9.868 -9.478 1.00 93.94 92 ASN A C 1
ATOM 709 O O . ASN A 1 92 ? 9.539 -10.599 -8.836 1.00 93.94 92 ASN A O 1
ATOM 713 N N . LEU A 1 93 ? 10.692 -8.686 -9.004 1.00 92.19 93 LEU A N 1
ATOM 714 C CA . LEU A 1 93 ? 10.273 -8.172 -7.698 1.00 92.19 93 LEU A CA 1
ATOM 715 C C . LEU A 1 93 ? 8.749 -8.023 -7.616 1.00 92.19 93 LEU A C 1
ATOM 717 O O . LEU A 1 93 ? 8.129 -8.456 -6.647 1.00 92.19 93 LEU A O 1
ATOM 721 N N . VAL A 1 94 ? 8.141 -7.426 -8.642 1.00 91.81 94 VAL A N 1
ATOM 722 C CA . VAL A 1 94 ? 6.689 -7.244 -8.710 1.00 91.81 94 VAL A CA 1
ATOM 723 C C . VAL A 1 94 ? 5.983 -8.595 -8.757 1.00 91.81 94 VAL A C 1
ATOM 725 O O . VAL A 1 94 ? 4.983 -8.765 -8.066 1.00 91.81 94 VAL A O 1
ATOM 728 N N . ALA A 1 95 ? 6.497 -9.564 -9.519 1.00 94.06 95 ALA A N 1
ATOM 729 C CA . ALA A 1 95 ? 5.926 -10.906 -9.594 1.00 94.06 95 ALA A CA 1
ATOM 730 C C . ALA A 1 95 ? 5.917 -11.622 -8.233 1.00 94.06 95 ALA A C 1
ATOM 732 O O . ALA A 1 95 ? 4.938 -12.292 -7.916 1.00 94.06 95 ALA A O 1
ATOM 733 N N . GLU A 1 96 ? 6.954 -11.434 -7.413 1.00 93.94 96 GLU A N 1
ATOM 734 C CA . GLU A 1 96 ? 7.039 -12.012 -6.064 1.00 93.94 96 GLU A CA 1
ATOM 735 C C . GLU A 1 96 ? 6.090 -11.335 -5.060 1.00 93.94 96 GLU A C 1
ATOM 737 O O . GLU A 1 96 ? 5.512 -12.003 -4.205 1.00 93.94 96 GLU A O 1
ATOM 742 N N . ILE A 1 97 ? 5.896 -10.014 -5.155 1.00 92.81 97 ILE A N 1
ATOM 743 C CA . ILE A 1 97 ? 5.042 -9.254 -4.222 1.00 92.81 97 ILE A CA 1
ATOM 744 C C . ILE A 1 97 ? 3.556 -9.389 -4.574 1.00 92.81 97 ILE A C 1
ATOM 746 O O . ILE A 1 97 ? 2.708 -9.430 -3.682 1.00 92.81 97 ILE A O 1
ATOM 750 N N . ARG A 1 98 ? 3.225 -9.460 -5.868 1.00 93.38 98 ARG A N 1
ATOM 751 C CA . ARG A 1 98 ? 1.845 -9.451 -6.373 1.00 93.38 98 ARG A CA 1
ATOM 752 C C . ARG A 1 98 ? 0.911 -10.489 -5.734 1.00 93.38 98 ARG A C 1
ATOM 754 O O . ARG A 1 98 ? -0.219 -10.107 -5.461 1.00 93.38 98 ARG A O 1
ATOM 761 N N . PRO A 1 99 ? 1.302 -11.756 -5.490 1.00 95.50 99 PRO A N 1
ATOM 762 C CA . PRO A 1 99 ? 0.399 -12.740 -4.892 1.00 95.50 99 PRO A CA 1
ATOM 763 C C . PRO A 1 99 ? 0.276 -12.620 -3.364 1.00 95.50 99 PRO A C 1
ATOM 765 O O . PRO A 1 99 ? -0.521 -13.341 -2.766 1.00 95.50 99 PRO A O 1
ATOM 768 N N . VAL A 1 100 ? 1.066 -11.762 -2.709 1.00 95.69 100 VAL A N 1
ATOM 769 C CA . VAL A 1 100 ? 1.057 -11.627 -1.248 1.00 95.69 100 VAL A CA 1
ATOM 770 C C . VAL A 1 100 ? -0.154 -10.806 -0.818 1.00 95.69 100 VAL A C 1
ATOM 772 O O . VAL A 1 100 ? -0.314 -9.667 -1.244 1.00 95.69 100 VAL A O 1
ATOM 775 N N . THR A 1 101 ? -0.981 -11.365 0.062 1.00 97.31 101 THR A N 1
ATOM 776 C CA . THR A 1 101 ? -2.150 -10.693 0.651 1.00 97.31 101 THR A CA 1
ATOM 777 C C . THR A 1 101 ? -1.891 -10.314 2.107 1.00 97.31 101 THR A C 1
ATOM 779 O O . THR A 1 101 ? -0.993 -10.877 2.745 1.00 97.31 101 THR A O 1
ATOM 782 N N . LEU A 1 102 ? -2.680 -9.393 2.671 1.00 95.31 102 LEU A N 1
ATOM 783 C CA . LEU A 1 102 ? -2.590 -9.053 4.097 1.00 95.31 102 LEU A CA 1
ATOM 784 C C . LEU A 1 102 ? -2.786 -10.293 4.981 1.00 95.31 102 LEU A C 1
ATOM 786 O O . LEU A 1 102 ? -2.022 -10.504 5.922 1.00 95.31 102 LEU A O 1
ATOM 790 N N . ALA A 1 103 ? -3.736 -11.165 4.630 1.00 95.75 103 ALA A N 1
ATOM 791 C CA . ALA A 1 103 ? -3.940 -12.441 5.316 1.00 95.75 103 ALA A CA 1
ATOM 792 C C . ALA A 1 103 ? -2.698 -13.346 5.240 1.00 95.75 103 ALA A C 1
ATOM 794 O O . ALA A 1 103 ? -2.326 -13.992 6.222 1.00 95.75 103 ALA A O 1
ATOM 795 N N . GLY A 1 104 ? -2.020 -13.367 4.088 1.00 94.00 104 GLY A N 1
ATOM 796 C CA . GLY A 1 104 ? -0.758 -14.081 3.904 1.00 94.00 104 GLY A CA 1
ATOM 797 C C . GLY A 1 104 ? 0.357 -13.581 4.826 1.00 94.00 104 GLY A C 1
ATOM 798 O O . GLY A 1 104 ? 1.132 -14.395 5.322 1.00 94.00 104 GLY A O 1
ATOM 799 N N . MET A 1 105 ? 0.405 -12.276 5.114 1.00 90.56 105 MET A N 1
ATOM 800 C CA . MET A 1 105 ? 1.401 -11.686 6.021 1.00 90.56 105 MET A CA 1
ATOM 801 C C . MET A 1 105 ? 1.145 -11.993 7.500 1.00 90.56 105 MET A C 1
ATOM 803 O O . MET A 1 105 ? 2.088 -12.034 8.288 1.00 90.56 105 MET A O 1
ATOM 807 N N . LEU A 1 106 ? -0.110 -12.231 7.888 1.00 89.00 106 LEU A N 1
ATOM 808 C CA . LEU A 1 106 ? -0.459 -12.617 9.260 1.00 89.00 106 LEU A CA 1
ATOM 809 C C . LEU A 1 106 ? -0.051 -14.061 9.584 1.00 89.00 106 LEU A C 1
ATOM 811 O O . LEU A 1 106 ? 0.103 -14.423 10.754 1.00 89.00 106 LEU A O 1
ATOM 815 N N . ARG A 1 107 ? 0.162 -14.903 8.564 1.00 82.44 107 ARG A N 1
ATOM 816 C CA . ARG A 1 107 ? 0.680 -16.259 8.761 1.00 82.44 107 ARG A CA 1
ATOM 817 C C . ARG A 1 107 ? 2.151 -16.162 9.158 1.00 82.44 107 ARG A C 1
ATOM 819 O O . ARG A 1 107 ? 2.977 -15.697 8.377 1.00 82.44 107 ARG A O 1
ATOM 826 N N . LYS A 1 108 ? 2.504 -16.649 10.357 1.00 56.69 108 LYS A N 1
ATOM 827 C CA . LYS A 1 108 ? 3.915 -16.840 10.733 1.00 56.69 108 LYS A CA 1
ATOM 828 C C . LYS A 1 108 ? 4.600 -17.614 9.602 1.00 56.69 108 LYS A C 1
ATOM 830 O O . LYS A 1 108 ? 4.084 -18.674 9.238 1.00 56.69 108 LYS A O 1
ATOM 835 N N . PRO A 1 109 ? 5.727 -17.130 9.047 1.00 55.69 109 PRO A N 1
ATOM 836 C CA . PRO A 1 109 ? 6.428 -17.881 8.026 1.00 55.69 109 PRO A CA 1
ATOM 837 C C . PRO A 1 109 ? 6.763 -19.244 8.624 1.00 55.69 109 PRO A C 1
ATOM 839 O O . PRO A 1 109 ? 7.457 -19.323 9.642 1.00 55.69 109 PRO A O 1
ATOM 842 N N . ALA A 1 110 ? 6.231 -20.312 8.021 1.00 54.00 110 ALA A N 1
ATOM 843 C CA . ALA A 1 110 ? 6.714 -21.654 8.296 1.00 54.00 110 ALA A CA 1
ATOM 844 C C . ALA A 1 110 ? 8.231 -21.575 8.139 1.00 54.00 110 ALA A C 1
ATOM 846 O O . ALA A 1 110 ? 8.716 -21.079 7.115 1.00 54.00 110 ALA A O 1
ATOM 847 N N . SER A 1 111 ? 8.954 -21.924 9.206 1.00 51.97 111 SER A N 1
ATOM 848 C CA . SER A 1 111 ? 10.408 -21.825 9.277 1.00 51.97 111 SER A CA 1
ATOM 849 C C . SER A 1 111 ? 10.998 -22.234 7.933 1.00 51.97 111 SER A C 1
ATOM 851 O O . SER A 1 111 ? 10.616 -23.267 7.381 1.00 51.97 111 SER A O 1
ATOM 853 N N . ARG A 1 112 ? 11.860 -21.386 7.351 1.00 53.03 112 ARG A N 1
ATOM 854 C CA . ARG A 1 112 ? 12.568 -21.708 6.107 1.00 53.03 112 ARG A CA 1
ATOM 855 C C . ARG A 1 112 ? 13.162 -23.103 6.275 1.00 53.03 112 ARG A C 1
ATOM 857 O O . ARG A 1 112 ? 14.179 -23.267 6.947 1.00 53.03 112 ARG A O 1
ATOM 864 N N . ARG A 1 113 ? 12.510 -24.110 5.690 1.00 47.44 113 ARG A N 1
ATOM 865 C CA . ARG A 1 113 ? 13.017 -25.472 5.621 1.00 47.44 113 ARG A CA 1
ATOM 866 C C . ARG A 1 113 ? 14.350 -25.334 4.909 1.00 47.44 113 ARG A C 1
ATOM 868 O O . ARG A 1 113 ? 14.385 -24.927 3.746 1.00 47.44 113 ARG A O 1
ATOM 875 N N . LYS A 1 114 ? 15.442 -25.555 5.648 1.00 45.34 114 LYS A N 1
ATOM 876 C CA . LYS A 1 114 ? 16.798 -25.585 5.105 1.00 45.34 114 LYS A CA 1
ATOM 877 C C . LYS A 1 114 ? 16.735 -26.416 3.825 1.00 45.34 114 LYS A C 1
ATOM 879 O O . LYS A 1 114 ? 16.503 -27.621 3.891 1.00 45.34 114 LYS A O 1
ATOM 884 N N . ARG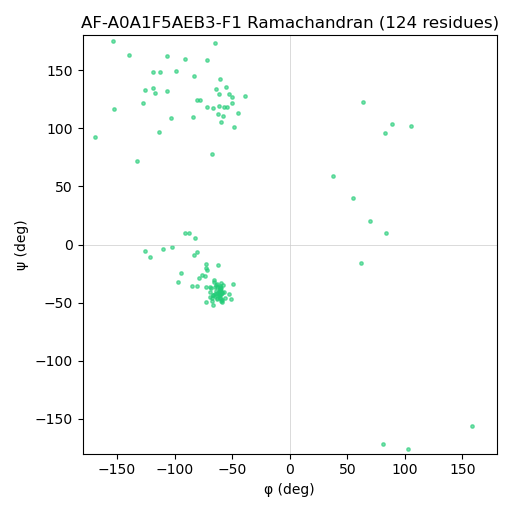 A 1 115 ? 16.951 -25.788 2.669 1.00 49.12 115 ARG A N 1
ATOM 885 C CA . ARG A 1 115 ? 17.500 -26.497 1.515 1.00 49.12 115 ARG A CA 1
ATOM 886 C C . ARG A 1 115 ? 18.936 -26.859 1.908 1.00 49.12 115 ARG A C 1
ATOM 888 O O . ARG A 1 115 ? 19.868 -26.150 1.558 1.00 49.12 115 ARG A O 1
ATOM 895 N N . GLY A 1 116 ? 19.099 -27.904 2.727 1.00 43.25 116 GLY A N 1
ATOM 896 C CA . GLY A 1 116 ? 20.299 -28.736 2.643 1.00 43.25 116 GLY A CA 1
ATOM 897 C C . GLY A 1 116 ? 20.264 -29.315 1.230 1.00 43.25 116 GLY A C 1
ATOM 898 O O . GLY A 1 116 ? 19.234 -29.828 0.812 1.00 43.25 116 GLY A O 1
ATOM 899 N N . GLY A 1 117 ? 21.236 -29.059 0.372 1.00 40.75 117 GLY A N 1
ATOM 900 C CA . GLY A 1 117 ? 22.656 -29.208 0.618 1.00 40.75 117 GLY A CA 1
ATOM 901 C C . GLY A 1 117 ? 23.032 -30.468 -0.139 1.00 40.75 117 GLY A C 1
ATOM 902 O O . GLY A 1 117 ? 22.729 -31.557 0.330 1.00 40.75 117 GLY A O 1
ATOM 903 N N . ASN 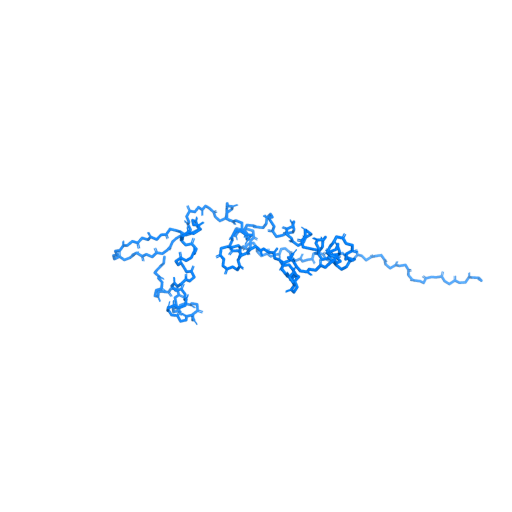A 1 118 ? 23.640 -30.318 -1.315 1.00 40.94 118 ASN A N 1
ATOM 904 C CA . ASN A 1 118 ? 24.492 -31.379 -1.819 1.00 40.94 118 ASN A CA 1
ATOM 905 C C . ASN A 1 118 ? 25.918 -30.843 -1.840 1.00 40.94 118 ASN A C 1
ATOM 907 O O . ASN A 1 118 ? 26.329 -30.096 -2.725 1.00 40.94 118 ASN A O 1
ATOM 911 N N . SER A 1 119 ? 26.624 -31.194 -0.772 1.00 42.09 119 SER A N 1
ATOM 912 C CA . SER A 1 119 ? 28.067 -31.295 -0.734 1.00 42.09 119 SER A CA 1
ATOM 913 C C . SER A 1 119 ? 28.524 -32.234 -1.847 1.00 42.09 119 SER A C 1
ATOM 915 O O . SER A 1 119 ? 28.213 -33.423 -1.820 1.00 42.09 119 SER A O 1
ATOM 917 N N . MET A 1 120 ? 29.307 -31.727 -2.790 1.00 42.69 120 MET A N 1
ATOM 918 C CA . MET A 1 120 ? 30.213 -32.575 -3.557 1.00 42.69 120 MET A CA 1
ATOM 919 C C . MET A 1 120 ? 31.585 -31.905 -3.580 1.00 42.69 120 MET A C 1
ATOM 921 O O . MET A 1 120 ? 32.029 -31.331 -4.564 1.00 42.69 120 MET A O 1
ATOM 925 N N . LEU A 1 121 ? 32.224 -31.945 -2.412 1.00 41.91 121 LEU A N 1
ATOM 926 C CA . LEU A 1 121 ? 33.660 -31.788 -2.248 1.00 41.91 121 LEU A CA 1
ATOM 927 C C . LEU A 1 121 ? 34.161 -33.010 -1.471 1.00 41.91 121 LEU A C 1
ATOM 929 O O . LEU A 1 121 ? 33.595 -33.365 -0.439 1.00 41.91 121 LEU A O 1
ATOM 933 N N . ALA A 1 122 ? 35.245 -33.575 -2.006 1.00 37.88 122 ALA A N 1
ATOM 934 C CA . ALA A 1 122 ? 36.140 -34.607 -1.478 1.00 37.88 122 ALA A CA 1
ATOM 935 C C . ALA A 1 122 ? 35.805 -36.092 -1.739 1.00 37.88 122 ALA A C 1
ATOM 937 O O . ALA A 1 122 ? 34.997 -36.711 -1.050 1.00 37.88 122 ALA A O 1
ATOM 938 N N . ARG A 1 123 ? 36.563 -36.668 -2.687 1.00 41.75 123 ARG A N 1
ATOM 939 C CA . ARG A 1 123 ? 37.427 -37.872 -2.569 1.00 41.75 123 ARG A CA 1
ATOM 940 C C . ARG A 1 123 ? 38.270 -37.933 -3.860 1.00 41.75 123 ARG A C 1
ATOM 942 O O . ARG A 1 123 ? 37.723 -38.162 -4.925 1.00 41.75 123 ARG A O 1
ATOM 949 N N . SER A 1 124 ? 39.469 -37.350 -3.873 1.00 41.44 124 SER A N 1
ATOM 950 C CA . SER A 1 124 ? 40.773 -38.001 -3.646 1.00 41.44 124 SER A CA 1
ATOM 951 C C . SER A 1 124 ? 41.154 -39.059 -4.697 1.00 41.44 124 SER A C 1
ATOM 953 O O . SER A 1 124 ? 40.481 -40.077 -4.818 1.00 41.44 124 SER A O 1
ATOM 955 N N . SER A 1 125 ? 42.318 -38.828 -5.320 1.00 45.34 125 SER A N 1
ATOM 956 C CA . SER A 1 125 ? 43.287 -39.831 -5.799 1.00 45.34 125 SER A CA 1
ATOM 957 C C . SER A 1 125 ? 43.061 -40.499 -7.165 1.00 45.34 125 SER A C 1
ATOM 959 O O . SER A 1 125 ? 42.451 -41.564 -7.254 1.00 45.34 125 SER A O 1
ATOM 961 N N . ARG A 1 126 ? 43.714 -39.955 -8.198 1.00 44.16 126 ARG A N 1
ATOM 962 C CA . ARG A 1 126 ? 44.850 -40.595 -8.892 1.00 44.16 126 ARG A CA 1
ATOM 963 C C . ARG A 1 126 ? 45.684 -39.547 -9.615 1.00 44.16 126 ARG A C 1
ATOM 965 O O . ARG A 1 126 ? 45.080 -38.547 -10.056 1.00 44.16 126 ARG A O 1
#

Sequence (126 aa):
MSAEELSRELRIPYPFLRGILQTLNAEGILDSFKGKGGGFALARSPEEIYLADVINALQGPVSLTECIFRSKVCPGIRTCPLRKITLKLQENLVAEIRPVTLAGMLRKPASRRKRGGNSMLARSSR

Mean predicted aligned error: 10.03 Å

Solvent-accessible surface area (backbone atoms only — not comparable to full-atom values): 7814 Å² total; per-residue (Å²): 88,33,62,72,55,50,19,63,74,71,69,39,62,52,74,60,49,48,50,53,55,51,45,36,33,75,69,59,52,26,39,79,45,83,68,93,90,27,27,47,46,68,58,61,59,45,76,77,38,36,48,49,56,57,44,34,64,76,74,40,76,92,69,84,70,81,60,94,51,68,88,76,70,53,89,52,67,92,74,38,66,64,57,58,53,49,50,54,51,35,53,52,51,49,61,67,40,53,82,38,20,51,46,60,68,71,48,76,74,74,72,80,72,76,81,75,78,82,87,88,78,89,83,84,91,132

Foldseek 3Di:
DALVVVCVVVVPPSVVSVVLQVLCVVLQQWDWDDDDVTHIDGSDDQQPAFPQSSCCSPPNHQAPDQDPVNPPPDPCCVPDPVNVVRVVVSVVVCVVRGNHTSVNVPDDPPPPPDPDDDDDDDDDDD